Protein AF-A0A1G3PS92-F1 (afdb_monomer_lite)

Structure (mmCIF, N/CA/C/O backbone):
data_AF-A0A1G3PS92-F1
#
_entry.id   AF-A0A1G3PS92-F1
#
loop_
_atom_site.group_PDB
_atom_site.id
_atom_site.type_symbol
_atom_site.label_atom_id
_atom_site.label_alt_id
_atom_site.label_comp_id
_atom_site.label_asym_id
_atom_site.label_entity_id
_atom_site.label_seq_id
_atom_site.pdbx_PDB_ins_code
_atom_site.Cartn_x
_atom_site.Cartn_y
_atom_site.Cartn_z
_atom_site.occupancy
_atom_site.B_iso_or_equiv
_atom_site.auth_seq_id
_atom_site.auth_comp_id
_atom_site.auth_asym_id
_atom_site.auth_atom_id
_atom_site.pdbx_PDB_model_num
ATOM 1 N N . MET A 1 1 ? -0.742 -12.542 17.978 1.00 52.41 1 MET A N 1
ATOM 2 C CA . MET A 1 1 ? -0.127 -11.333 17.382 1.00 52.41 1 MET A CA 1
ATOM 3 C C . MET A 1 1 ? -1.216 -10.541 16.683 1.00 52.41 1 MET A C 1
ATOM 5 O O . MET A 1 1 ? -1.952 -11.121 15.899 1.00 52.41 1 MET A O 1
ATOM 9 N N . ASN A 1 2 ? -1.384 -9.261 17.025 1.00 74.25 2 ASN A N 1
ATOM 10 C CA . ASN A 1 2 ? -2.472 -8.436 16.495 1.00 74.25 2 ASN A CA 1
ATOM 11 C C . ASN A 1 2 ? -2.349 -8.294 14.971 1.00 74.25 2 ASN A C 1
ATOM 13 O O . ASN A 1 2 ? -1.311 -7.843 14.500 1.00 74.25 2 ASN A O 1
ATOM 17 N N . PHE A 1 3 ? -3.419 -8.609 14.231 1.00 77.12 3 PHE A N 1
ATOM 18 C CA . PHE A 1 3 ? -3.622 -8.346 12.793 1.00 77.12 3 PHE A CA 1
ATOM 19 C C . PHE A 1 3 ? -2.898 -7.082 12.284 1.00 77.12 3 PHE A C 1
ATOM 21 O O . PHE A 1 3 ? -2.172 -7.110 11.296 1.00 77.12 3 PHE A O 1
ATOM 28 N N . ARG A 1 4 ? -3.031 -5.988 13.043 1.00 75.31 4 ARG A N 1
ATOM 29 C CA . ARG A 1 4 ? -2.440 -4.670 12.769 1.00 75.31 4 ARG A CA 1
ATOM 30 C C . ARG A 1 4 ? -0.910 -4.684 12.672 1.00 75.31 4 ARG A C 1
ATOM 32 O O . ARG A 1 4 ? -0.354 -4.000 11.826 1.00 75.31 4 ARG A O 1
ATOM 39 N N . ALA A 1 5 ? -0.236 -5.457 13.521 1.00 76.94 5 ALA A N 1
ATOM 40 C CA . ALA A 1 5 ? 1.221 -5.549 13.535 1.00 76.94 5 ALA A CA 1
ATOM 41 C C . ALA A 1 5 ? 1.753 -6.274 12.291 1.00 76.94 5 ALA A C 1
ATOM 43 O O . ALA A 1 5 ? 2.730 -5.823 11.706 1.00 76.94 5 ALA A O 1
ATOM 44 N N . LEU A 1 6 ? 1.082 -7.349 11.857 1.00 80.12 6 LEU A N 1
ATOM 45 C CA . LEU A 1 6 ? 1.426 -8.060 10.618 1.00 80.12 6 LEU A CA 1
ATOM 46 C C . LEU A 1 6 ? 1.187 -7.184 9.386 1.00 80.12 6 LEU A C 1
ATOM 48 O O . LEU A 1 6 ? 2.033 -7.131 8.499 1.00 80.12 6 LEU A O 1
ATOM 52 N N . PHE A 1 7 ? 0.078 -6.444 9.370 1.00 82.19 7 PHE A N 1
ATOM 53 C CA . PHE A 1 7 ? -0.222 -5.491 8.306 1.00 82.19 7 PHE A CA 1
ATOM 54 C C . PHE A 1 7 ? 0.839 -4.382 8.209 1.00 82.19 7 PHE A C 1
ATOM 56 O O . PHE A 1 7 ? 1.371 -4.127 7.132 1.00 82.19 7 PHE A O 1
ATOM 63 N N . CYS A 1 8 ? 1.216 -3.766 9.336 1.00 81.44 8 CYS A N 1
ATOM 64 C CA . CYS A 1 8 ? 2.276 -2.755 9.359 1.00 81.44 8 CYS A CA 1
ATOM 65 C C . CYS A 1 8 ? 3.649 -3.323 9.000 1.00 81.44 8 CYS A C 1
ATOM 67 O O . CYS A 1 8 ? 4.393 -2.666 8.281 1.00 81.44 8 CYS A O 1
ATOM 69 N N . ALA A 1 9 ? 3.982 -4.532 9.458 1.00 81.88 9 ALA A N 1
ATOM 70 C CA . ALA A 1 9 ? 5.220 -5.198 9.065 1.00 81.88 9 ALA A CA 1
ATOM 71 C C . ALA A 1 9 ? 5.268 -5.423 7.547 1.00 81.88 9 ALA A C 1
ATOM 73 O O . ALA A 1 9 ? 6.290 -5.152 6.924 1.00 81.88 9 ALA A O 1
ATOM 74 N N . GLY A 1 10 ? 4.149 -5.838 6.944 1.00 82.44 10 GLY A N 1
ATOM 75 C CA . GLY A 1 10 ? 4.026 -5.980 5.497 1.00 82.44 10 GLY A CA 1
ATOM 76 C C . GLY A 1 10 ? 4.203 -4.661 4.737 1.00 82.44 10 GLY A C 1
ATOM 77 O O . GLY A 1 10 ? 4.952 -4.615 3.762 1.00 82.44 10 GLY A O 1
ATOM 78 N N . LEU A 1 11 ? 3.616 -3.562 5.224 1.00 80.06 11 LEU A N 1
ATOM 79 C CA . LEU A 1 11 ? 3.826 -2.225 4.649 1.00 80.06 11 LEU A CA 1
ATOM 80 C C . LEU A 1 11 ? 5.284 -1.751 4.766 1.00 80.06 11 LEU A C 1
ATOM 82 O O . LEU A 1 11 ? 5.824 -1.204 3.810 1.00 80.06 11 LEU A O 1
ATOM 86 N N . VAL A 1 12 ? 5.940 -1.982 5.908 1.00 82.88 12 VAL A N 1
ATOM 87 C CA . VAL A 1 12 ? 7.358 -1.629 6.111 1.00 82.88 12 VAL A CA 1
ATOM 88 C C . VAL A 1 12 ? 8.265 -2.429 5.180 1.00 82.88 12 VAL A C 1
ATOM 90 O O . VAL A 1 12 ? 9.181 -1.863 4.593 1.00 82.88 12 VAL A O 1
ATOM 93 N N . LEU A 1 13 ? 8.015 -3.729 5.022 1.00 79.56 13 LEU A N 1
ATOM 94 C CA . LEU A 1 13 ? 8.798 -4.586 4.130 1.00 79.56 13 LEU A CA 1
ATOM 95 C C . LEU A 1 13 ? 8.591 -4.223 2.661 1.00 79.56 13 LEU A C 1
ATOM 97 O O . LEU A 1 13 ? 9.557 -4.227 1.902 1.00 79.56 13 LEU A O 1
ATOM 101 N N . SER A 1 14 ? 7.371 -3.820 2.294 1.00 75.19 14 SER A N 1
ATOM 102 C CA . SER A 1 14 ? 7.094 -3.256 0.972 1.00 75.19 14 SER A CA 1
ATOM 103 C C . SER A 1 14 ? 7.892 -1.970 0.767 1.00 75.19 14 SER A C 1
ATOM 105 O O . SER A 1 14 ? 8.681 -1.888 -0.167 1.00 75.19 14 SER A O 1
ATOM 107 N N . LEU A 1 15 ? 7.805 -1.013 1.699 1.00 75.38 15 LEU A N 1
ATOM 108 C CA . LEU A 1 15 ? 8.552 0.246 1.630 1.00 75.38 15 LEU A CA 1
ATOM 109 C C . LEU A 1 15 ? 10.068 0.026 1.528 1.00 75.38 15 LEU A C 1
ATOM 111 O O . LEU A 1 15 ? 10.734 0.682 0.728 1.00 75.38 15 LEU A O 1
ATOM 115 N N . ALA A 1 16 ? 10.613 -0.896 2.325 1.00 72.19 16 ALA A N 1
ATOM 116 C CA . ALA A 1 16 ? 12.024 -1.254 2.286 1.00 72.19 16 ALA A CA 1
ATOM 117 C C . ALA A 1 16 ? 12.409 -1.855 0.928 1.00 72.19 16 ALA A C 1
ATOM 119 O O . ALA A 1 16 ? 13.419 -1.446 0.365 1.00 72.19 16 ALA A O 1
ATOM 120 N N . GLY A 1 17 ? 11.584 -2.751 0.374 1.00 68.69 17 GLY A N 1
ATOM 121 C CA . GLY A 1 17 ? 11.769 -3.312 -0.964 1.00 68.69 17 GLY A CA 1
ATOM 122 C C . GLY A 1 17 ? 11.867 -2.230 -2.037 1.00 68.69 17 GLY A C 1
ATOM 123 O O . GLY A 1 17 ? 12.874 -2.157 -2.730 1.00 68.69 17 GLY A O 1
ATOM 124 N N . PHE A 1 18 ? 10.895 -1.319 -2.104 1.00 66.19 18 PHE A N 1
ATOM 125 C CA . PHE A 1 18 ? 10.896 -0.236 -3.096 1.00 66.19 18 PHE A CA 1
ATOM 126 C C . PHE A 1 18 ? 12.016 0.794 -2.892 1.00 66.19 18 PHE A C 1
ATOM 128 O O . PHE A 1 18 ? 12.566 1.310 -3.860 1.00 66.19 18 PHE A O 1
ATOM 135 N N . THR A 1 19 ? 12.395 1.089 -1.644 1.00 65.12 19 THR A N 1
ATOM 136 C CA . THR A 1 19 ? 13.483 2.043 -1.358 1.00 65.12 19 THR A CA 1
ATOM 137 C C . THR A 1 19 ? 14.855 1.466 -1.721 1.00 65.12 19 THR A C 1
ATOM 139 O O . THR A 1 19 ? 15.735 2.194 -2.176 1.00 65.12 19 THR A O 1
ATOM 142 N N . LEU A 1 20 ? 15.053 0.159 -1.523 1.00 61.22 20 LEU A N 1
ATOM 143 C CA . LEU A 1 20 ? 16.303 -0.533 -1.852 1.00 61.22 20 LEU A CA 1
ATOM 144 C C . LEU A 1 20 ? 16.434 -0.830 -3.355 1.00 61.22 20 LEU A C 1
ATOM 146 O O . LEU A 1 20 ? 17.549 -0.926 -3.867 1.00 61.22 20 LEU A O 1
ATOM 150 N N . ASP A 1 21 ? 15.316 -0.905 -4.077 1.00 56.75 21 ASP A N 1
ATOM 151 C CA . ASP A 1 21 ? 15.268 -1.218 -5.509 1.00 56.75 21 ASP A CA 1
ATOM 152 C C . ASP A 1 21 ? 15.637 -0.039 -6.439 1.00 56.75 21 ASP A C 1
ATOM 154 O O . ASP A 1 21 ? 15.757 -0.199 -7.652 1.00 56.75 21 ASP A O 1
ATOM 158 N N . ILE A 1 22 ? 15.991 1.125 -5.876 1.00 52.88 22 ILE A N 1
ATOM 159 C CA . ILE A 1 22 ? 16.622 2.241 -6.612 1.00 52.88 22 ILE A CA 1
ATOM 160 C C . ILE A 1 22 ? 17.934 1.789 -7.320 1.00 52.88 22 ILE A C 1
ATOM 162 O O . ILE A 1 22 ? 18.405 2.466 -8.235 1.00 52.88 22 ILE A O 1
ATOM 166 N N . TYR A 1 23 ? 18.502 0.622 -6.964 1.00 45.47 23 TYR A N 1
ATOM 167 C CA . TYR A 1 23 ? 19.791 0.112 -7.459 1.00 45.47 23 TYR A CA 1
ATOM 168 C C . TYR A 1 23 ? 19.784 -1.289 -8.121 1.00 45.47 23 TYR A C 1
ATOM 170 O O . TYR A 1 23 ? 20.799 -1.980 -8.112 1.00 45.47 23 TYR A O 1
ATOM 178 N N . TYR A 1 24 ? 18.711 -1.673 -8.823 1.00 48.50 24 TYR A N 1
ATOM 179 C CA . TYR A 1 24 ? 18.688 -2.783 -9.809 1.00 48.50 24 TYR A CA 1
ATOM 180 C C . TYR A 1 24 ? 18.597 -4.240 -9.316 1.00 48.50 24 TYR A C 1
ATOM 182 O O . TYR A 1 24 ? 18.506 -5.133 -10.155 1.00 48.50 24 TYR A O 1
ATOM 190 N N . TYR A 1 25 ? 18.545 -4.523 -8.017 1.00 43.72 25 TYR A N 1
ATOM 191 C CA . TYR A 1 25 ? 18.235 -5.868 -7.517 1.00 43.72 25 TYR A CA 1
ATOM 192 C C . TYR A 1 25 ? 17.602 -5.764 -6.124 1.00 43.72 25 TYR A C 1
ATOM 194 O O . TYR A 1 25 ? 18.347 -5.623 -5.159 1.00 43.72 25 TYR A O 1
ATOM 202 N N . THR A 1 26 ? 16.269 -5.846 -5.981 1.00 41.97 26 THR A N 1
ATOM 203 C CA . THR A 1 26 ? 15.552 -6.775 -5.060 1.00 41.97 26 THR A CA 1
ATOM 204 C C . THR A 1 26 ? 14.037 -6.481 -4.933 1.00 41.97 26 THR A C 1
ATOM 206 O O . THR A 1 26 ? 13.528 -6.142 -3.869 1.00 41.97 26 THR A O 1
ATOM 209 N N . PHE A 1 27 ? 13.258 -6.779 -5.980 1.00 51.94 27 PHE A N 1
ATOM 210 C CA . PHE A 1 27 ? 11.777 -6.787 -5.946 1.00 51.94 27 PHE A CA 1
ATOM 211 C C . PHE A 1 27 ? 11.136 -7.853 -5.017 1.00 51.94 27 PHE A C 1
ATOM 213 O O . PHE A 1 27 ? 9.926 -7.843 -4.784 1.00 51.94 27 PHE A O 1
ATOM 220 N N . GLN A 1 28 ? 11.913 -8.790 -4.460 1.00 52.88 28 GLN A N 1
ATOM 221 C CA . GLN A 1 28 ? 11.386 -9.904 -3.651 1.00 52.88 28 GLN A CA 1
ATOM 222 C C . GLN A 1 28 ? 10.832 -9.464 -2.285 1.00 52.88 28 GLN A C 1
ATOM 224 O O . GLN A 1 28 ? 9.901 -10.085 -1.767 1.00 52.88 28 GLN A O 1
ATOM 229 N N . TYR A 1 29 ? 11.358 -8.379 -1.709 1.00 53.50 29 TYR A N 1
ATOM 230 C CA . TYR A 1 29 ? 10.895 -7.874 -0.412 1.00 53.50 29 TYR A CA 1
ATOM 231 C C . TYR A 1 29 ? 9.519 -7.206 -0.499 1.00 53.50 29 TYR A C 1
ATOM 233 O O . TYR A 1 29 ? 8.738 -7.321 0.446 1.00 53.50 29 TYR A O 1
ATOM 241 N N . SER A 1 30 ? 9.175 -6.615 -1.648 1.00 66.75 30 SER A N 1
ATOM 242 C CA . SER A 1 30 ? 7.833 -6.083 -1.903 1.00 66.75 30 SER A CA 1
ATOM 243 C C . SER A 1 30 ? 6.798 -7.203 -1.993 1.00 66.75 30 SER A C 1
ATOM 245 O O . SER A 1 30 ? 5.776 -7.143 -1.312 1.00 66.75 30 SER A O 1
ATOM 247 N N . ALA A 1 31 ? 7.088 -8.292 -2.717 1.00 69.62 31 ALA A N 1
ATOM 248 C CA . ALA A 1 31 ? 6.217 -9.474 -2.739 1.00 69.62 31 ALA A CA 1
ATOM 249 C C . ALA A 1 31 ? 6.018 -10.074 -1.335 1.00 69.62 31 ALA A C 1
ATOM 251 O O . ALA A 1 31 ? 4.902 -10.446 -0.966 1.00 69.62 31 ALA A O 1
ATOM 252 N N . LEU A 1 32 ? 7.081 -10.125 -0.527 1.00 75.50 32 LEU A N 1
ATOM 253 C CA . LEU A 1 32 ? 7.016 -10.596 0.856 1.00 75.50 32 LEU A CA 1
ATOM 254 C C . LEU A 1 32 ? 6.197 -9.648 1.752 1.00 75.50 32 LEU A C 1
ATOM 256 O O . LEU A 1 32 ? 5.417 -10.113 2.583 1.00 75.50 32 LEU A O 1
ATOM 260 N N . GLY A 1 33 ? 6.314 -8.335 1.551 1.00 80.69 33 GLY A N 1
ATOM 261 C CA . GLY A 1 33 ? 5.515 -7.321 2.235 1.00 80.69 33 GLY A CA 1
ATOM 262 C C . GLY A 1 33 ? 4.015 -7.455 1.955 1.00 80.69 33 GLY A C 1
ATOM 263 O O . GLY A 1 33 ? 3.225 -7.599 2.894 1.00 80.69 33 GLY A O 1
ATOM 264 N N . TYR A 1 34 ? 3.618 -7.526 0.682 1.00 79.69 34 TYR A N 1
ATOM 265 C CA . TYR A 1 34 ? 2.225 -7.780 0.289 1.00 79.69 34 TYR A CA 1
ATOM 266 C C . TYR A 1 34 ? 1.737 -9.169 0.738 1.00 79.69 34 TYR A C 1
ATOM 268 O O . TYR A 1 34 ? 0.595 -9.313 1.179 1.00 79.69 34 TYR A O 1
ATOM 276 N N . GLY A 1 35 ? 2.608 -10.182 0.730 1.00 80.25 35 GLY A N 1
ATOM 277 C CA . GLY A 1 35 ? 2.319 -11.511 1.277 1.00 80.25 35 GLY A CA 1
ATOM 278 C C . GLY A 1 35 ? 1.974 -11.481 2.771 1.00 80.25 35 GLY A C 1
ATOM 279 O O . GLY A 1 35 ? 0.991 -12.088 3.194 1.00 80.25 35 GLY A O 1
ATOM 280 N N . LEU A 1 36 ? 2.716 -10.718 3.579 1.00 80.31 36 LEU A N 1
ATOM 281 C CA . LEU A 1 36 ? 2.409 -10.533 5.003 1.00 80.31 36 LEU A CA 1
ATOM 282 C C . LEU A 1 36 ? 1.101 -9.770 5.228 1.00 80.31 36 LEU A C 1
ATOM 284 O O . LEU A 1 36 ? 0.346 -10.103 6.146 1.00 80.31 36 LEU A O 1
ATOM 288 N N . MET A 1 37 ? 0.800 -8.783 4.379 1.00 84.06 37 MET A N 1
ATOM 289 C CA . MET A 1 37 ? -0.489 -8.091 4.415 1.00 84.06 37 MET A CA 1
ATOM 290 C C . MET A 1 37 ? -1.633 -9.066 4.118 1.00 84.06 37 MET A C 1
A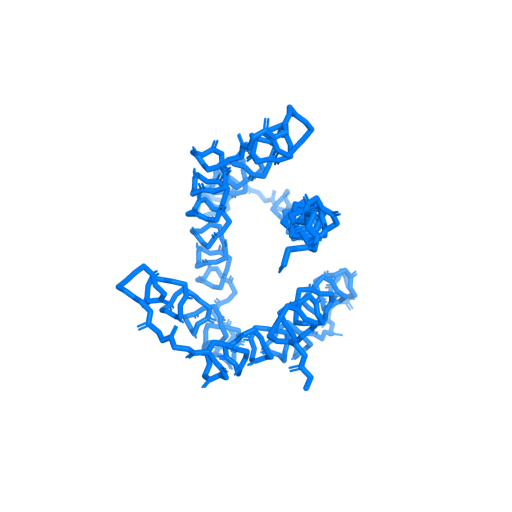TOM 292 O O . MET A 1 37 ? -2.584 -9.115 4.893 1.00 84.06 37 MET A O 1
ATOM 296 N N . LEU A 1 38 ? -1.524 -9.907 3.088 1.00 83.81 38 LEU A N 1
ATOM 297 C CA . LEU A 1 38 ? -2.493 -10.971 2.780 1.00 83.81 38 LEU A CA 1
ATOM 298 C C . LEU A 1 38 ? -2.711 -11.924 3.952 1.00 83.81 38 LEU A C 1
ATOM 300 O O . LEU A 1 38 ? -3.847 -12.153 4.367 1.00 83.81 38 LEU A O 1
ATOM 304 N N . VAL A 1 39 ? -1.618 -12.441 4.515 1.00 82.56 39 VAL A N 1
ATOM 305 C CA . VAL A 1 39 ? -1.661 -13.336 5.673 1.00 82.56 39 VAL A CA 1
ATOM 306 C C . VAL A 1 39 ? -2.373 -12.659 6.841 1.00 82.56 39 VAL A C 1
ATOM 308 O O . VAL A 1 39 ? -3.180 -13.300 7.507 1.00 82.56 39 VAL A O 1
ATOM 311 N N . SER A 1 40 ? -2.166 -11.355 7.060 1.00 82.38 40 SER A N 1
ATOM 312 C CA . SER A 1 40 ? -2.885 -10.622 8.104 1.00 82.38 40 SER A CA 1
ATOM 313 C C . SER A 1 40 ? -4.410 -10.706 7.926 1.00 82.38 40 SER A C 1
ATOM 315 O O . SER A 1 40 ? -5.112 -10.995 8.895 1.00 82.38 40 SER A O 1
ATOM 317 N N . PHE A 1 41 ? -4.937 -10.566 6.704 1.00 79.44 41 PHE A N 1
ATOM 318 C CA . PHE A 1 41 ? -6.381 -10.657 6.446 1.00 79.44 41 PHE A CA 1
ATOM 319 C C . PHE A 1 41 ? -6.967 -12.038 6.762 1.00 79.44 41 PHE A C 1
ATOM 321 O O . PHE A 1 41 ? -8.114 -12.111 7.196 1.00 79.44 41 PHE A O 1
ATOM 328 N N . LEU A 1 42 ? -6.181 -13.112 6.639 1.00 79.69 42 LEU A N 1
ATOM 329 C CA . LEU A 1 42 ? -6.608 -14.471 7.000 1.00 79.69 42 LEU A CA 1
ATOM 330 C C . LEU A 1 42 ? -6.781 -14.667 8.515 1.00 79.69 42 LEU A C 1
ATOM 332 O O . LEU A 1 42 ? -7.508 -15.559 8.942 1.00 79.69 42 LEU A O 1
ATOM 336 N N . PHE A 1 43 ? -6.140 -13.831 9.338 1.00 79.12 43 PHE A N 1
ATOM 337 C CA . PHE A 1 43 ? -6.240 -13.894 10.800 1.00 79.12 43 PHE A CA 1
ATOM 338 C C . PHE A 1 43 ? -7.411 -13.093 11.383 1.00 79.12 43 PHE A C 1
ATOM 340 O O . PHE A 1 43 ? -7.590 -13.085 12.604 1.00 79.12 43 PHE A O 1
ATOM 347 N N . LYS A 1 44 ? -8.211 -12.410 10.556 1.00 80.19 44 LYS A N 1
ATOM 348 C CA . LYS A 1 44 ? -9.415 -11.700 11.005 1.00 80.19 44 LYS A CA 1
ATOM 349 C C . LYS A 1 44 ? -10.674 -12.266 10.355 1.00 80.19 44 LYS A C 1
ATOM 351 O O . LYS A 1 44 ? -10.622 -12.901 9.308 1.00 80.19 44 LYS A O 1
ATOM 356 N N . ARG A 1 45 ? -11.831 -11.990 10.962 1.00 81.12 45 ARG A N 1
ATOM 357 C CA . ARG A 1 45 ? -13.122 -12.204 10.299 1.00 81.12 45 ARG A CA 1
ATOM 358 C C . ARG A 1 45 ? -13.190 -11.291 9.073 1.00 81.12 45 ARG A C 1
ATOM 360 O O . ARG A 1 45 ? -13.019 -10.084 9.215 1.00 81.12 45 ARG A O 1
ATOM 367 N N . ILE A 1 46 ? -13.410 -11.888 7.906 1.00 80.69 46 ILE A N 1
ATOM 368 C CA . ILE A 1 46 ? -13.415 -11.194 6.616 1.00 80.69 46 ILE A CA 1
ATOM 369 C C . ILE A 1 46 ? -14.805 -10.599 6.374 1.00 80.69 46 ILE A C 1
ATOM 371 O O . ILE A 1 46 ? -15.807 -11.318 6.376 1.00 80.69 46 ILE A O 1
ATOM 375 N N . GLU A 1 47 ? -14.860 -9.287 6.175 1.00 83.81 47 GLU A N 1
ATOM 376 C CA . GLU A 1 47 ? -16.065 -8.550 5.789 1.00 83.81 47 GLU A CA 1
ATOM 377 C C . GLU A 1 47 ? -16.127 -8.334 4.267 1.00 83.81 47 GLU A C 1
ATOM 379 O O . GLU A 1 47 ? -15.155 -8.557 3.549 1.00 83.81 47 GLU A O 1
ATOM 384 N N . THR A 1 48 ? -17.263 -7.870 3.735 1.00 79.75 48 THR A N 1
ATOM 385 C CA . THR A 1 48 ? -17.438 -7.672 2.283 1.00 79.75 48 THR A CA 1
ATOM 386 C C . THR A 1 48 ? -16.389 -6.729 1.682 1.00 79.75 48 THR A C 1
ATOM 388 O O . THR A 1 48 ? -15.868 -6.996 0.602 1.00 79.75 48 THR A O 1
ATOM 391 N N . LEU A 1 49 ? -16.029 -5.660 2.400 1.00 77.69 49 LEU A N 1
ATOM 392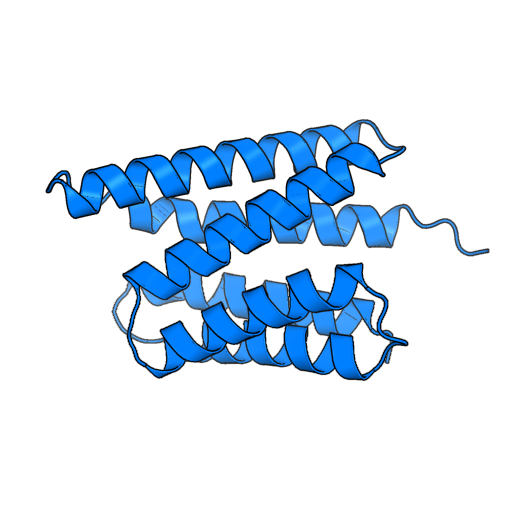 C CA . LEU A 1 49 ? -14.999 -4.707 1.972 1.00 77.69 49 LEU A CA 1
ATOM 393 C C . LEU A 1 49 ? -13.592 -5.333 1.956 1.00 77.69 49 LEU A C 1
ATOM 395 O O . LEU A 1 49 ? -12.733 -4.914 1.185 1.00 77.69 49 LEU A O 1
ATOM 399 N N . ASP A 1 50 ? -13.359 -6.364 2.771 1.00 80.06 50 ASP A N 1
ATOM 400 C CA . ASP A 1 50 ? -12.050 -7.004 2.881 1.00 80.06 50 ASP A CA 1
ATOM 401 C C . ASP A 1 50 ? -11.642 -7.765 1.631 1.00 80.06 50 ASP A C 1
ATOM 403 O O . ASP A 1 50 ? -10.453 -7.843 1.330 1.00 80.06 50 ASP A O 1
ATOM 407 N N . TRP A 1 51 ? -12.611 -8.237 0.852 1.00 80.06 51 TRP A N 1
ATOM 408 C CA . TRP A 1 51 ? -12.350 -8.867 -0.437 1.00 80.06 51 TRP A CA 1
ATOM 409 C C . TRP A 1 51 ? -11.718 -7.909 -1.443 1.00 80.06 51 TRP A C 1
ATOM 411 O O . TRP A 1 51 ? -10.882 -8.339 -2.233 1.00 80.06 51 TRP A O 1
ATOM 421 N N . VAL A 1 52 ? -12.050 -6.614 -1.382 1.00 85.12 52 VAL A N 1
ATOM 422 C CA . VAL A 1 52 ? -11.424 -5.593 -2.234 1.00 85.12 52 VAL A CA 1
ATOM 423 C C . VAL A 1 52 ? -9.954 -5.423 -1.849 1.00 85.12 52 VAL A C 1
ATOM 425 O O . VAL A 1 52 ? -9.088 -5.441 -2.721 1.00 85.12 52 VAL A O 1
ATOM 428 N N . TRP A 1 53 ? -9.651 -5.344 -0.548 1.00 83.00 53 TRP A N 1
ATOM 429 C CA . TRP A 1 53 ? -8.268 -5.271 -0.060 1.00 83.00 53 TRP A CA 1
ATOM 430 C C . TRP A 1 53 ? -7.468 -6.511 -0.445 1.00 83.00 53 TRP A C 1
ATOM 432 O O . TRP A 1 53 ? -6.378 -6.392 -0.994 1.00 83.00 53 TRP A O 1
ATOM 442 N N . ILE A 1 54 ? -8.022 -7.697 -0.189 1.00 86.00 54 ILE A N 1
ATOM 443 C CA . ILE A 1 54 ? -7.387 -8.982 -0.491 1.00 86.00 54 ILE A CA 1
ATOM 444 C C . ILE A 1 54 ? -7.103 -9.101 -1.988 1.00 86.00 54 ILE A C 1
ATOM 446 O O . ILE A 1 54 ? -5.992 -9.471 -2.356 1.00 86.00 54 ILE A O 1
ATOM 450 N N . ALA A 1 55 ? -8.068 -8.757 -2.847 1.00 86.19 55 ALA A N 1
ATOM 451 C CA . ALA A 1 55 ? -7.898 -8.822 -4.295 1.00 86.19 55 ALA A CA 1
ATOM 452 C C . ALA A 1 55 ? -6.778 -7.896 -4.780 1.00 86.19 55 ALA A C 1
ATOM 454 O O . ALA A 1 55 ? -5.946 -8.319 -5.581 1.00 86.19 55 ALA A O 1
ATOM 455 N N . LEU A 1 56 ? -6.718 -6.664 -4.270 1.00 85.31 56 LEU A N 1
ATOM 456 C CA . LEU A 1 56 ? -5.684 -5.700 -4.650 1.00 85.31 56 LEU A CA 1
ATOM 457 C C . LEU A 1 56 ? -4.301 -6.141 -4.157 1.00 85.31 56 LEU A C 1
ATOM 459 O O . LEU A 1 56 ? -3.378 -6.222 -4.957 1.00 85.31 56 LEU A O 1
ATOM 463 N N . ILE A 1 57 ? -4.174 -6.543 -2.888 1.00 85.31 57 ILE A N 1
ATOM 464 C CA . ILE A 1 57 ? -2.906 -7.023 -2.314 1.00 85.31 57 ILE A CA 1
ATOM 465 C C . ILE A 1 57 ? -2.415 -8.289 -3.041 1.00 85.31 57 ILE A C 1
ATOM 467 O O . ILE A 1 57 ? -1.230 -8.399 -3.353 1.00 85.31 57 ILE A O 1
ATOM 471 N N . ALA A 1 58 ? -3.310 -9.236 -3.346 1.00 85.75 58 ALA A N 1
ATOM 472 C CA . ALA A 1 58 ? -2.969 -10.446 -4.096 1.00 85.75 58 ALA A CA 1
ATOM 473 C C . ALA A 1 58 ? -2.558 -10.156 -5.535 1.00 85.75 58 ALA A C 1
ATOM 475 O O . ALA A 1 58 ? -1.597 -10.753 -6.016 1.00 85.75 58 ALA A O 1
ATOM 476 N N . SER A 1 59 ? -3.245 -9.231 -6.203 1.00 84.44 59 SER A N 1
ATOM 477 C CA . 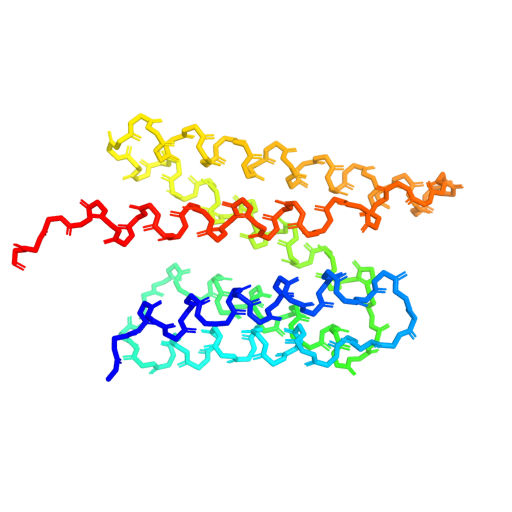SER A 1 59 ? -2.911 -8.844 -7.573 1.00 84.44 59 SER A CA 1
ATOM 478 C C . SER A 1 59 ? -1.558 -8.137 -7.630 1.00 84.44 59 SER A C 1
ATOM 480 O O . SER A 1 59 ? -0.751 -8.458 -8.500 1.00 84.44 59 SER A O 1
ATOM 482 N N . THR A 1 60 ? -1.249 -7.267 -6.661 1.00 83.88 60 THR A N 1
ATOM 483 C CA . THR A 1 60 ? 0.078 -6.650 -6.545 1.00 83.88 60 THR A CA 1
ATOM 484 C C . THR A 1 60 ? 1.159 -7.699 -6.281 1.00 83.88 60 THR A C 1
ATOM 486 O O . THR A 1 60 ? 2.156 -7.741 -6.999 1.00 83.88 60 THR A O 1
ATOM 489 N N . ALA A 1 61 ? 0.954 -8.603 -5.317 1.00 81.75 61 ALA A N 1
ATOM 490 C CA . ALA A 1 61 ? 1.914 -9.668 -5.018 1.00 81.75 61 ALA A CA 1
ATOM 491 C C . ALA A 1 61 ? 2.1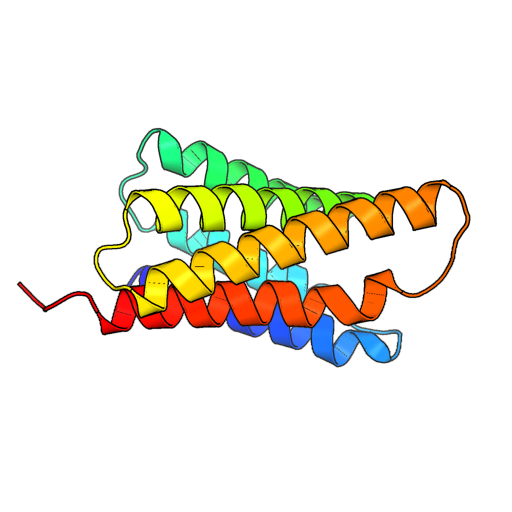71 -10.580 -6.233 1.00 81.75 61 ALA A C 1
ATOM 493 O O . ALA A 1 61 ? 3.321 -10.885 -6.548 1.00 81.75 61 ALA A O 1
ATOM 494 N N . ALA A 1 62 ? 1.112 -10.986 -6.941 1.00 81.88 62 ALA A N 1
ATOM 495 C CA . ALA A 1 62 ? 1.211 -11.820 -8.135 1.00 81.88 62 ALA A CA 1
ATOM 496 C C . ALA A 1 62 ? 1.918 -11.097 -9.289 1.00 81.88 62 ALA A C 1
ATOM 498 O O . ALA A 1 62 ? 2.786 -11.685 -9.931 1.00 81.88 62 ALA A O 1
ATOM 499 N N . ALA A 1 63 ? 1.601 -9.822 -9.532 1.00 79.50 63 ALA A N 1
ATOM 500 C CA . ALA A 1 63 ? 2.255 -9.026 -10.566 1.00 79.50 63 ALA A CA 1
ATOM 501 C C . ALA A 1 63 ? 3.764 -8.876 -10.306 1.00 79.50 63 ALA A C 1
ATOM 503 O O . ALA A 1 63 ? 4.554 -9.038 -11.236 1.00 79.50 63 ALA A O 1
ATOM 504 N N . ILE A 1 64 ? 4.173 -8.672 -9.046 1.00 76.31 64 ILE A N 1
ATOM 505 C CA . ILE A 1 64 ? 5.593 -8.624 -8.657 1.00 76.31 64 ILE A CA 1
ATOM 506 C C . ILE A 1 64 ? 6.278 -9.972 -8.921 1.00 76.31 64 ILE A C 1
ATOM 508 O O . ILE A 1 64 ? 7.349 -10.009 -9.525 1.00 76.31 64 ILE A O 1
ATOM 512 N N . LEU A 1 65 ? 5.663 -11.092 -8.519 1.00 78.94 65 LEU A N 1
ATOM 513 C CA . LEU A 1 65 ? 6.220 -12.434 -8.752 1.00 78.94 65 LEU A CA 1
ATOM 514 C C . LEU A 1 65 ? 6.356 -12.773 -10.242 1.00 78.94 65 LEU A C 1
ATOM 516 O O . LEU A 1 65 ? 7.282 -13.483 -10.628 1.00 78.94 65 LEU A O 1
ATOM 520 N N . LEU A 1 66 ? 5.450 -12.260 -11.074 1.00 80.44 66 LEU A N 1
ATOM 521 C CA . LEU A 1 66 ? 5.473 -12.429 -12.527 1.00 80.44 66 LEU A CA 1
ATOM 522 C C . LEU A 1 66 ? 6.343 -11.391 -13.245 1.00 80.44 66 LEU A C 1
ATOM 524 O O . LEU A 1 66 ? 6.357 -11.372 -14.476 1.00 80.44 66 LEU A O 1
ATOM 528 N N . THR A 1 67 ? 7.066 -10.532 -12.518 1.00 76.69 67 THR A N 1
ATOM 529 C CA . THR A 1 67 ? 7.906 -9.452 -13.075 1.00 76.69 67 THR A CA 1
ATOM 530 C C . THR A 1 67 ? 7.129 -8.444 -13.941 1.00 76.69 67 THR A C 1
ATOM 532 O O . THR A 1 67 ? 7.691 -7.760 -14.792 1.00 76.69 67 THR A O 1
ATOM 535 N N . GLN A 1 68 ? 5.814 -8.332 -13.718 1.00 74.38 68 GLN A N 1
ATOM 536 C CA . GLN A 1 68 ? 4.898 -7.413 -14.400 1.00 74.38 68 GLN A CA 1
ATOM 537 C C . GLN A 1 68 ? 4.844 -6.069 -13.658 1.00 74.38 68 GLN A C 1
ATOM 539 O O . GLN A 1 68 ? 3.827 -5.712 -13.062 1.00 74.38 68 GLN A O 1
ATOM 544 N N . ASN A 1 69 ? 5.957 -5.334 -13.665 1.00 73.44 69 ASN A N 1
ATOM 545 C CA . ASN A 1 69 ? 6.150 -4.141 -12.827 1.00 73.44 69 ASN A CA 1
ATOM 546 C C . ASN A 1 69 ? 5.097 -3.045 -13.066 1.00 73.44 69 ASN A C 1
ATOM 548 O O . ASN A 1 69 ? 4.609 -2.438 -12.117 1.00 73.44 69 ASN A O 1
ATOM 552 N N . GLU A 1 70 ? 4.695 -2.835 -14.319 1.00 70.00 70 GLU A N 1
ATOM 553 C CA . GLU A 1 70 ? 3.659 -1.862 -14.689 1.00 70.00 70 GLU A CA 1
ATOM 554 C C . GLU A 1 70 ? 2.312 -2.205 -14.040 1.00 70.00 70 GLU A C 1
ATOM 556 O O . GLU A 1 70 ? 1.640 -1.345 -13.475 1.00 70.00 70 GLU A O 1
ATOM 561 N N . TRP A 1 71 ? 1.943 -3.487 -14.051 1.00 72.12 71 TRP A N 1
ATOM 562 C CA . TRP A 1 71 ? 0.713 -3.971 -13.433 1.00 72.12 71 TRP A CA 1
ATOM 563 C C . TRP A 1 71 ? 0.790 -3.961 -11.907 1.00 72.12 71 TRP A C 1
ATOM 565 O O . TRP A 1 71 ? -0.195 -3.616 -11.258 1.00 72.12 71 TRP A O 1
ATOM 575 N N . ALA A 1 72 ? 1.950 -4.286 -11.326 1.00 76.25 72 ALA A N 1
ATOM 576 C CA . ALA A 1 72 ? 2.170 -4.192 -9.884 1.00 76.25 72 ALA A CA 1
ATOM 577 C C . ALA A 1 72 ? 1.921 -2.764 -9.383 1.00 76.25 72 ALA A C 1
ATOM 579 O O . ALA A 1 72 ? 1.175 -2.574 -8.423 1.00 76.25 72 ALA A O 1
ATOM 580 N N . PHE A 1 73 ? 2.447 -1.773 -10.105 1.00 73.19 73 PHE A N 1
ATOM 581 C CA . PHE A 1 73 ? 2.215 -0.360 -9.831 1.00 73.19 73 PHE A CA 1
ATOM 582 C C . PHE A 1 73 ? 0.737 0.025 -9.970 1.00 73.19 73 PHE A C 1
ATOM 584 O O . PHE A 1 73 ? 0.199 0.729 -9.119 1.00 73.19 73 PHE A O 1
ATOM 591 N N . VAL A 1 74 ? 0.039 -0.450 -11.010 1.00 76.25 74 VAL A N 1
ATOM 592 C CA . VAL A 1 74 ? -1.406 -0.193 -11.175 1.00 76.25 74 VAL A CA 1
ATOM 593 C C . VAL A 1 74 ? -2.195 -0.718 -9.977 1.00 76.25 74 VAL A C 1
ATOM 595 O O . VAL A 1 74 ? -3.008 0.012 -9.406 1.00 76.25 74 VAL A O 1
ATOM 598 N N . PHE A 1 75 ? -1.966 -1.968 -9.571 1.00 80.81 75 PHE A N 1
ATOM 599 C CA . PHE A 1 75 ? -2.675 -2.562 -8.437 1.00 80.81 75 PHE A CA 1
ATOM 600 C C . PHE A 1 75 ? -2.332 -1.877 -7.115 1.00 80.81 75 PHE A C 1
ATOM 602 O O . PHE A 1 75 ? -3.214 -1.693 -6.277 1.00 80.81 75 PHE A O 1
ATOM 609 N N . GLU A 1 76 ? -1.087 -1.440 -6.943 1.00 77.75 76 GLU A N 1
ATOM 610 C CA . GLU A 1 76 ? -0.657 -0.645 -5.798 1.00 77.75 76 GLU A CA 1
ATOM 611 C C . GLU A 1 76 ? -1.327 0.735 -5.750 1.00 77.75 76 GLU A C 1
ATOM 613 O O . GLU A 1 76 ? -1.884 1.115 -4.718 1.00 77.75 76 GLU A O 1
ATOM 618 N N . ALA A 1 77 ? -1.354 1.468 -6.863 1.00 76.38 77 ALA A N 1
ATOM 619 C CA . ALA A 1 77 ? -2.028 2.759 -6.943 1.00 76.38 77 ALA A CA 1
ATOM 620 C C . ALA A 1 77 ? -3.529 2.619 -6.642 1.00 76.38 77 ALA A C 1
ATOM 622 O O . ALA A 1 77 ? -4.092 3.421 -5.893 1.00 76.38 77 ALA A O 1
ATOM 623 N N . LEU A 1 78 ? -4.171 1.562 -7.151 1.00 84.19 78 LEU A N 1
ATOM 624 C CA . LEU A 1 78 ? -5.558 1.227 -6.821 1.00 84.19 78 LEU A CA 1
ATOM 625 C C . LEU A 1 78 ? -5.725 0.886 -5.337 1.00 84.19 78 LEU A C 1
ATOM 627 O O . LEU A 1 78 ? -6.656 1.384 -4.705 1.00 84.19 78 LEU A O 1
ATOM 631 N N . PHE A 1 79 ? -4.823 0.094 -4.756 1.00 84.25 79 PHE A N 1
ATOM 632 C CA . PHE A 1 79 ? -4.816 -0.190 -3.322 1.00 84.25 79 PHE A CA 1
ATOM 633 C C . PHE A 1 79 ? -4.761 1.102 -2.501 1.00 84.25 79 PHE A C 1
ATOM 635 O O . PHE A 1 79 ? -5.601 1.296 -1.622 1.00 84.25 79 PHE A O 1
ATOM 642 N N . VAL A 1 80 ? -3.847 2.020 -2.825 1.00 81.56 80 VAL A N 1
ATOM 643 C CA . VAL A 1 80 ? -3.702 3.306 -2.129 1.00 81.56 80 VAL A CA 1
ATOM 644 C C . VAL A 1 80 ? -4.936 4.183 -2.309 1.00 81.56 80 VAL A C 1
ATOM 646 O O . VAL A 1 80 ? -5.393 4.788 -1.341 1.00 81.56 80 VAL A O 1
ATOM 649 N N . LEU A 1 81 ? -5.505 4.244 -3.515 1.00 85.31 81 LEU A N 1
ATOM 650 C CA . LEU A 1 81 ? -6.718 5.014 -3.793 1.00 85.31 81 LEU A CA 1
ATOM 651 C C . LEU A 1 81 ? -7.890 4.520 -2.952 1.00 85.31 81 LEU A C 1
ATOM 653 O O . LEU A 1 81 ? -8.530 5.317 -2.264 1.00 85.31 81 LEU A O 1
ATOM 657 N N . VAL A 1 82 ? -8.151 3.211 -2.969 1.00 85.19 82 VAL A N 1
ATOM 658 C CA . VAL A 1 82 ? -9.243 2.625 -2.189 1.00 85.19 82 VAL A CA 1
ATOM 659 C C . VAL A 1 82 ? -8.956 2.830 -0.697 1.00 85.19 82 VAL A C 1
ATOM 661 O O . VAL A 1 82 ? -9.846 3.275 0.031 1.00 85.19 82 VAL A O 1
ATOM 664 N N . PHE A 1 83 ? -7.717 2.599 -0.237 1.00 82.94 83 PHE A N 1
ATOM 665 C CA . PHE A 1 83 ? -7.305 2.717 1.174 1.00 82.94 83 PHE A CA 1
ATOM 666 C C . PHE A 1 83 ? -7.448 4.138 1.693 1.00 82.94 83 PHE A C 1
ATOM 668 O O . PHE A 1 83 ? -8.046 4.352 2.752 1.00 82.94 83 PHE A O 1
ATOM 675 N N . GLY A 1 84 ? -6.954 5.102 0.922 1.00 81.94 84 GLY A N 1
ATOM 676 C CA . GLY A 1 84 ? -7.054 6.525 1.186 1.00 81.94 84 GLY A CA 1
ATOM 677 C C . GLY A 1 84 ? -8.502 6.998 1.209 1.00 81.94 84 GLY A C 1
ATOM 678 O O . GLY A 1 84 ? -8.894 7.660 2.167 1.00 81.94 84 GLY A O 1
ATOM 679 N N . ALA A 1 85 ? -9.314 6.625 0.216 1.00 85.62 85 ALA A N 1
ATOM 680 C CA . ALA A 1 85 ? -10.722 7.019 0.136 1.00 85.62 85 ALA A CA 1
ATOM 681 C C . ALA A 1 85 ? -11.545 6.461 1.305 1.00 85.62 85 ALA A C 1
ATOM 683 O O . ALA A 1 85 ? -12.279 7.207 1.957 1.00 85.62 85 ALA A O 1
ATOM 684 N N . TYR A 1 86 ? -11.372 5.175 1.619 1.00 84.62 86 TYR A N 1
ATOM 685 C CA . TYR A 1 86 ? -12.035 4.539 2.754 1.00 84.62 86 TYR A CA 1
ATOM 686 C C . TYR A 1 86 ? -11.675 5.238 4.068 1.00 84.62 86 TYR A C 1
ATOM 688 O O . TYR A 1 86 ? -12.554 5.676 4.809 1.00 84.62 86 TYR A O 1
ATOM 696 N N . HIS A 1 87 ? -10.381 5.425 4.328 1.00 82.62 87 HIS A N 1
ATOM 697 C CA . HIS A 1 87 ? -9.937 6.080 5.552 1.00 82.62 87 HIS A CA 1
ATOM 698 C C . HIS A 1 87 ? -10.310 7.558 5.608 1.00 82.62 87 HIS A C 1
ATOM 700 O O . HIS A 1 87 ? -10.545 8.069 6.695 1.00 82.62 87 HIS A O 1
ATOM 706 N N . LEU A 1 88 ? -10.372 8.272 4.482 1.00 86.62 88 LEU A N 1
ATOM 707 C CA . LEU A 1 88 ? -10.872 9.646 4.449 1.00 86.62 88 LEU A CA 1
ATOM 708 C C . LEU A 1 88 ? -12.334 9.710 4.905 1.00 86.62 88 LEU A C 1
ATOM 710 O O . LEU A 1 88 ? -12.679 10.589 5.695 1.00 86.62 88 LEU A O 1
ATOM 714 N N . ALA A 1 89 ? -13.164 8.765 4.454 1.00 84.19 89 ALA A N 1
ATOM 715 C CA . ALA A 1 89 ? -14.573 8.685 4.826 1.00 84.19 89 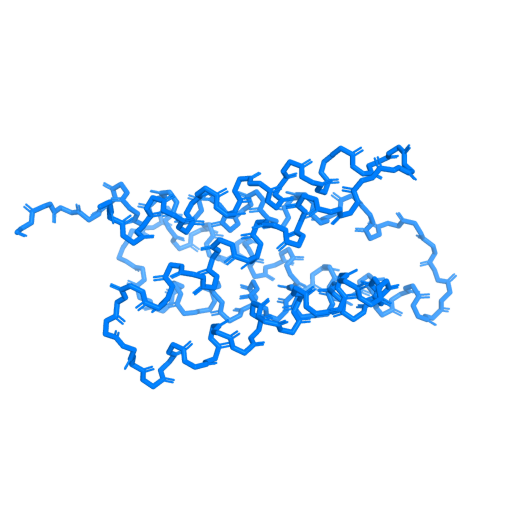ALA A CA 1
ATOM 716 C C . ALA A 1 89 ? -14.774 8.343 6.312 1.00 84.19 89 ALA A C 1
ATOM 718 O O . ALA A 1 89 ? -15.692 8.864 6.942 1.00 84.19 89 ALA A O 1
ATOM 719 N N . THR A 1 90 ? -13.907 7.506 6.890 1.00 81.88 90 THR A N 1
ATOM 720 C CA . THR A 1 90 ? -14.043 7.033 8.279 1.00 81.88 90 THR A CA 1
ATOM 721 C C . THR A 1 90 ? -13.166 7.779 9.291 1.00 81.88 90 THR A C 1
ATOM 723 O O . THR A 1 90 ? -13.232 7.489 10.484 1.00 81.88 90 THR A O 1
ATOM 726 N N . ALA A 1 91 ? -12.298 8.700 8.863 1.00 79.94 91 ALA A N 1
ATOM 727 C CA . ALA A 1 91 ? -11.372 9.384 9.763 1.00 79.94 91 ALA A CA 1
ATOM 728 C C . ALA A 1 91 ? -12.074 10.448 10.619 1.00 79.94 91 ALA A C 1
ATOM 730 O O . ALA A 1 91 ? -12.617 11.436 10.115 1.00 79.94 91 ALA A O 1
ATOM 731 N N . GLU A 1 92 ? -11.958 10.305 11.937 1.00 78.62 92 GLU A N 1
ATOM 732 C CA . GLU A 1 92 ? -12.409 11.308 12.911 1.00 78.62 92 GLU A CA 1
ATOM 733 C C . GLU A 1 92 ? -11.361 12.413 13.128 1.00 78.62 92 GLU A C 1
ATOM 735 O O . GLU A 1 92 ? -11.696 13.585 13.294 1.00 78.62 92 GLU A O 1
ATOM 740 N N . SER A 1 93 ? -10.071 12.061 13.073 1.00 84.44 93 SER A N 1
ATOM 741 C CA . SER A 1 93 ? -8.965 13.003 13.273 1.00 84.44 93 SER A CA 1
ATOM 742 C C . SER A 1 93 ? -8.665 13.816 12.013 1.00 84.44 93 SER A C 1
ATOM 744 O O . SER A 1 93 ? -8.493 13.265 10.923 1.00 84.44 93 SER A O 1
ATOM 746 N N . ARG A 1 94 ? -8.496 15.138 12.174 1.00 84.50 94 ARG A N 1
ATOM 747 C CA . ARG A 1 94 ? -8.062 16.042 11.094 1.00 84.50 94 ARG A CA 1
ATOM 748 C C . ARG A 1 94 ? -6.716 15.614 10.499 1.00 84.50 94 ARG A C 1
ATOM 750 O O . ARG A 1 94 ? -6.547 15.689 9.289 1.00 84.50 94 ARG A O 1
ATOM 757 N N . ILE A 1 95 ? -5.790 15.135 11.331 1.00 80.81 95 ILE A N 1
ATOM 758 C CA . ILE A 1 95 ? -4.463 14.684 10.888 1.00 80.81 95 ILE A CA 1
ATOM 759 C C . ILE A 1 95 ? -4.595 13.445 9.997 1.00 80.81 95 ILE A C 1
ATOM 761 O O . ILE A 1 95 ? -4.028 13.412 8.909 1.00 80.81 95 ILE A O 1
ATOM 765 N N . ALA A 1 96 ? -5.405 12.465 10.410 1.00 75.75 96 ALA A N 1
ATOM 766 C CA . ALA A 1 96 ? -5.658 11.269 9.610 1.00 75.75 96 ALA A CA 1
ATOM 767 C C . ALA A 1 96 ? -6.293 11.616 8.255 1.00 75.75 96 ALA A C 1
ATOM 769 O O . ALA A 1 96 ? -5.881 11.063 7.242 1.00 75.75 96 ALA A O 1
ATOM 770 N N . ARG A 1 97 ? -7.220 12.585 8.213 1.00 81.50 97 ARG A N 1
ATOM 771 C CA . ARG A 1 97 ? -7.803 13.083 6.954 1.00 81.50 97 ARG A CA 1
ATOM 772 C C . ARG A 1 97 ? -6.763 13.711 6.032 1.00 81.50 97 ARG A C 1
ATOM 774 O O . ARG A 1 97 ? -6.796 13.434 4.840 1.00 81.50 97 ARG A O 1
ATOM 781 N N . ILE A 1 98 ? -5.846 14.527 6.561 1.00 85.25 98 ILE A N 1
ATOM 782 C CA . ILE A 1 98 ? -4.763 15.130 5.764 1.00 85.25 98 ILE A CA 1
ATOM 783 C C . ILE A 1 98 ? -3.903 14.031 5.142 1.00 85.25 98 ILE A C 1
ATOM 785 O O . ILE A 1 98 ? -3.681 14.055 3.936 1.00 85.25 98 ILE A O 1
ATOM 789 N N . PHE A 1 99 ? -3.486 13.040 5.933 1.00 80.38 99 PHE A N 1
ATOM 790 C CA . PHE A 1 99 ? -2.737 11.897 5.413 1.00 80.38 99 PHE A CA 1
ATOM 791 C C . PHE A 1 99 ? -3.528 11.131 4.347 1.00 80.38 99 PHE A C 1
ATOM 793 O O . PHE A 1 99 ? -2.970 10.842 3.297 1.00 80.38 99 PHE A O 1
ATOM 800 N N . SER A 1 100 ? -4.830 10.890 4.545 1.00 82.75 100 SER A N 1
ATOM 801 C CA . SER A 1 100 ? -5.679 10.264 3.523 1.00 82.75 100 SER A CA 1
ATOM 802 C C . SER A 1 100 ? -5.706 11.055 2.213 1.00 82.75 100 SER A C 1
ATOM 804 O O . SER A 1 100 ? -5.576 10.469 1.142 1.00 82.75 100 SER A O 1
ATOM 806 N N . VAL A 1 101 ? -5.864 12.381 2.286 1.00 86.50 101 VAL A N 1
ATOM 807 C CA . VAL A 1 101 ? -5.878 13.263 1.108 1.00 86.50 101 VAL A CA 1
ATOM 808 C C . VAL A 1 101 ? -4.529 13.231 0.396 1.00 86.50 101 VAL A C 1
ATOM 810 O O . VAL A 1 101 ? -4.491 13.097 -0.823 1.00 86.50 101 VAL A O 1
ATOM 813 N N . LEU A 1 102 ? -3.424 13.304 1.141 1.00 84.62 102 LEU A N 1
ATOM 814 C CA . LEU A 1 102 ? -2.080 13.226 0.572 1.00 84.62 102 LEU A CA 1
ATOM 815 C C . LEU A 1 102 ? -1.823 11.871 -0.099 1.00 84.62 102 LEU A C 1
ATOM 817 O O . LEU A 1 102 ? -1.317 11.858 -1.217 1.00 84.62 102 LEU A O 1
ATOM 821 N N . SER A 1 103 ? -2.225 10.753 0.517 1.00 81.38 103 SER A N 1
ATOM 822 C CA . SER A 1 103 ? -2.135 9.415 -0.090 1.00 81.38 103 SER A CA 1
ATOM 823 C C . SER A 1 103 ? -2.909 9.339 -1.409 1.00 81.38 103 SER A C 1
ATOM 825 O O . SER A 1 103 ? -2.390 8.826 -2.396 1.00 81.38 103 SER A O 1
ATOM 827 N N . ILE A 1 104 ? -4.127 9.896 -1.457 1.00 84.88 104 ILE A N 1
ATOM 828 C CA . ILE A 1 104 ? -4.946 9.942 -2.679 1.00 84.88 104 ILE A CA 1
ATOM 829 C C . ILE A 1 104 ? -4.262 10.786 -3.759 1.00 84.88 104 ILE A C 1
ATOM 831 O O . ILE A 1 104 ? -4.141 10.334 -4.894 1.00 84.88 104 ILE A O 1
ATOM 835 N N . LEU A 1 105 ? -3.797 11.994 -3.425 1.00 84.19 105 LEU A N 1
ATOM 836 C CA . LEU A 1 105 ? -3.116 12.875 -4.379 1.00 84.19 105 LEU A CA 1
ATOM 837 C C . LEU A 1 105 ? -1.848 12.225 -4.941 1.00 84.19 105 LEU A C 1
ATOM 839 O O . LEU A 1 105 ? -1.603 12.304 -6.144 1.00 84.19 105 LEU A O 1
ATOM 843 N N . LEU A 1 106 ? -1.073 11.551 -4.089 1.00 79.81 106 LEU A N 1
ATOM 844 C CA . LEU A 1 106 ? 0.111 10.804 -4.501 1.00 79.81 106 LEU A CA 1
ATOM 845 C C . LEU A 1 106 ? -0.252 9.634 -5.418 1.00 79.81 106 LEU A C 1
ATOM 847 O O . LEU A 1 106 ? 0.405 9.467 -6.438 1.00 79.81 106 LEU A O 1
ATOM 851 N N . ALA A 1 107 ? -1.319 8.885 -5.131 1.00 79.69 107 ALA A N 1
ATOM 852 C CA . ALA A 1 107 ? -1.763 7.790 -5.991 1.00 79.69 107 ALA A CA 1
ATOM 853 C C . ALA A 1 107 ? -2.297 8.273 -7.352 1.00 79.69 107 ALA A C 1
ATOM 855 O O . ALA A 1 107 ? -2.021 7.657 -8.382 1.00 79.69 107 ALA A O 1
ATOM 856 N N . VAL A 1 108 ? -3.009 9.406 -7.393 1.00 82.25 108 VAL A N 1
ATOM 857 C CA . VAL A 1 108 ? -3.428 10.048 -8.654 1.00 82.25 108 VAL A CA 1
ATOM 858 C C . VAL A 1 108 ? -2.209 10.516 -9.452 1.00 82.25 108 VAL A C 1
ATOM 860 O O . VAL A 1 108 ? -2.136 10.268 -10.654 1.00 82.25 108 VAL A O 1
ATOM 863 N N . CYS A 1 109 ? -1.234 11.145 -8.792 1.00 75.50 109 CYS A N 1
ATOM 864 C CA . CYS A 1 109 ? 0.017 11.578 -9.416 1.00 75.50 109 CYS A CA 1
ATOM 865 C C . CYS A 1 109 ? 0.809 10.385 -9.978 1.00 75.50 109 CYS A C 1
ATOM 867 O O . CYS A 1 109 ? 1.221 10.405 -11.137 1.00 75.50 109 CYS A O 1
ATOM 869 N N . ALA A 1 110 ? 0.934 9.314 -9.191 1.00 71.75 110 ALA A N 1
ATOM 870 C CA . ALA A 1 110 ? 1.552 8.052 -9.578 1.00 71.75 110 ALA A CA 1
ATOM 871 C C . ALA A 1 110 ? 0.861 7.447 -10.816 1.00 71.75 110 ALA A C 1
ATOM 873 O O . ALA A 1 110 ? 1.520 7.143 -11.808 1.00 71.75 110 ALA A O 1
ATOM 874 N N . THR A 1 111 ? -0.475 7.380 -10.823 1.00 74.31 111 THR A N 1
ATOM 875 C CA . THR A 1 111 ? -1.264 6.887 -11.969 1.00 74.31 111 THR A CA 1
ATOM 876 C C . THR A 1 111 ? -1.065 7.750 -13.222 1.00 74.31 111 THR A C 1
ATOM 878 O O . THR A 1 111 ? -0.886 7.224 -14.320 1.00 74.31 111 THR A O 1
ATOM 881 N N . GLY A 1 112 ? -1.058 9.080 -13.074 1.00 69.88 112 GLY A N 1
ATOM 882 C CA . GLY A 1 112 ? -0.809 10.017 -14.175 1.00 69.88 112 GLY A CA 1
ATOM 883 C C . GLY A 1 112 ? 0.589 9.871 -14.781 1.00 69.88 112 GLY A C 1
ATOM 884 O O . GLY A 1 112 ? 0.758 9.998 -15.992 1.00 69.88 112 GLY A O 1
ATOM 885 N N . LEU A 1 113 ? 1.584 9.535 -13.961 1.00 67.62 113 LEU A N 1
ATOM 886 C CA . LEU A 1 113 ? 2.946 9.264 -14.414 1.00 67.62 113 LEU A CA 1
ATOM 887 C C . LEU A 1 113 ? 3.109 7.887 -15.049 1.00 67.62 113 LEU A C 1
ATOM 889 O O . LEU A 1 113 ? 3.892 7.757 -15.985 1.00 67.62 113 LEU A O 1
ATOM 893 N N . LEU A 1 114 ? 2.348 6.883 -14.614 1.00 68.75 114 LEU A N 1
ATOM 894 C CA . LEU A 1 114 ? 2.290 5.598 -15.308 1.00 68.75 114 LEU A CA 1
ATOM 895 C C . LEU A 1 114 ? 1.677 5.756 -16.709 1.00 68.75 114 LEU A C 1
ATOM 897 O O . LEU A 1 114 ? 2.211 5.226 -17.678 1.00 68.75 114 LEU A O 1
ATOM 901 N N . LEU A 1 115 ? 0.613 6.555 -16.842 1.00 67.19 115 LEU A N 1
ATOM 902 C CA . LEU A 1 115 ? 0.078 6.953 -18.149 1.00 67.19 115 LEU A CA 1
ATOM 903 C C . LEU A 1 115 ? 1.143 7.673 -18.984 1.00 67.19 115 LEU A C 1
ATOM 905 O O . LEU A 1 115 ? 1.324 7.344 -20.151 1.00 67.19 115 LEU A O 1
ATOM 909 N N . ALA A 1 116 ? 1.896 8.600 -18.389 1.00 64.19 116 ALA A N 1
ATOM 910 C CA . ALA A 1 116 ? 2.988 9.284 -19.078 1.00 64.19 116 ALA A CA 1
ATOM 911 C C . ALA A 1 116 ? 4.091 8.311 -19.546 1.00 64.19 116 ALA A C 1
ATOM 913 O O . ALA A 1 116 ? 4.574 8.456 -20.667 1.00 64.19 116 ALA A O 1
ATOM 914 N N . LEU A 1 117 ? 4.433 7.291 -18.749 1.00 62.84 117 LEU A N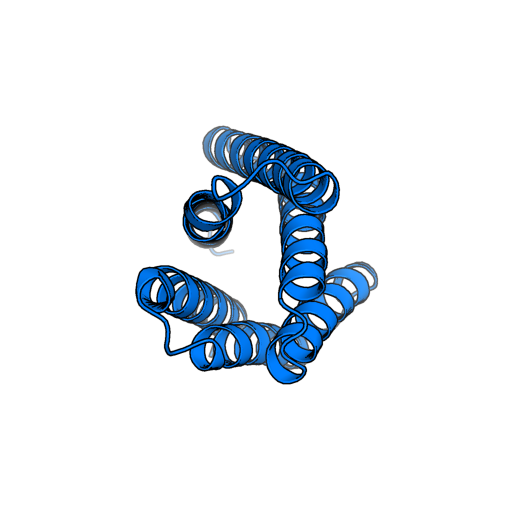 1
ATOM 915 C CA . LEU A 1 117 ? 5.386 6.239 -19.120 1.00 62.84 117 LEU A CA 1
ATOM 916 C C . LEU A 1 117 ? 4.883 5.374 -20.276 1.00 62.84 117 LEU A C 1
ATOM 918 O O . LEU A 1 117 ? 5.635 5.142 -21.220 1.00 62.84 117 LEU A O 1
ATOM 922 N N . ILE A 1 118 ? 3.614 4.954 -20.240 1.00 64.00 118 ILE A N 1
ATOM 923 C CA . ILE A 1 118 ? 2.973 4.206 -21.334 1.00 64.00 118 ILE A CA 1
ATOM 924 C C . ILE A 1 118 ? 2.984 5.034 -22.633 1.00 64.00 118 ILE A C 1
ATOM 926 O O . ILE A 1 118 ? 3.117 4.483 -23.722 1.00 64.00 118 ILE A O 1
ATOM 930 N N . ILE A 1 119 ? 2.902 6.365 -22.525 1.00 66.19 119 ILE A N 1
ATOM 931 C CA . ILE A 1 119 ? 2.940 7.312 -23.653 1.00 66.19 119 ILE A CA 1
ATOM 932 C C . ILE A 1 119 ? 4.391 7.724 -24.027 1.00 66.19 119 ILE A C 1
ATOM 934 O O . ILE A 1 119 ? 4.602 8.445 -25.000 1.00 66.19 119 ILE A O 1
ATOM 938 N N . GLY A 1 120 ? 5.420 7.244 -23.314 1.00 53.75 120 GLY A N 1
ATOM 939 C CA . GLY A 1 120 ? 6.839 7.439 -23.654 1.00 53.75 120 GLY A CA 1
ATOM 940 C C . GLY A 1 120 ? 7.562 8.604 -22.956 1.00 53.75 120 GLY A C 1
ATOM 941 O O . GLY A 1 120 ? 8.713 8.892 -23.288 1.00 53.75 120 GLY A O 1
ATOM 942 N N . PHE A 1 121 ? 6.947 9.266 -21.972 1.00 53.56 121 PHE A N 1
ATOM 943 C CA . PHE A 1 121 ? 7.596 10.275 -21.122 1.00 53.56 121 PHE A CA 1
ATOM 944 C C . PHE A 1 121 ? 8.254 9.605 -19.896 1.00 53.56 121 PHE A C 1
ATOM 946 O O . PHE A 1 121 ? 7.580 9.049 -19.036 1.00 53.56 121 PHE A O 1
ATOM 953 N N . GLY A 1 122 ? 9.592 9.618 -19.830 1.00 52.22 122 GLY A N 1
ATOM 954 C CA . GLY A 1 122 ? 10.399 8.761 -18.943 1.00 52.22 122 GLY A CA 1
ATOM 955 C C . GLY A 1 122 ? 10.490 9.092 -17.433 1.00 52.22 122 GLY A C 1
ATOM 956 O O . GLY A 1 122 ? 10.136 10.171 -16.970 1.00 52.22 122 GLY A O 1
ATOM 957 N N . ARG A 1 123 ? 11.061 8.112 -16.698 1.00 52.06 123 ARG A N 1
ATOM 958 C CA . ARG A 1 123 ? 11.738 8.062 -15.364 1.00 52.06 123 ARG A CA 1
ATOM 959 C C . ARG A 1 123 ? 11.143 8.732 -14.111 1.00 52.06 123 ARG A C 1
ATOM 961 O O . ARG A 1 123 ? 11.638 8.444 -13.027 1.00 52.06 123 ARG A O 1
ATOM 968 N N . ALA A 1 124 ? 10.115 9.570 -14.186 1.00 50.09 124 ALA A N 1
ATOM 969 C CA . ALA A 1 124 ? 9.582 10.247 -12.994 1.00 50.09 124 ALA A CA 1
ATOM 970 C C . ALA A 1 124 ? 8.735 9.345 -12.063 1.00 50.09 124 ALA A C 1
ATOM 972 O O . ALA A 1 124 ? 8.548 9.691 -10.898 1.00 50.09 124 ALA A O 1
ATOM 973 N N . ALA A 1 125 ? 8.258 8.183 -12.529 1.00 53.88 125 ALA A N 1
ATOM 974 C CA . ALA A 1 125 ? 7.417 7.292 -11.718 1.00 53.88 125 ALA A CA 1
ATOM 975 C C . ALA A 1 125 ? 8.179 6.577 -10.584 1.00 53.88 125 ALA A C 1
ATOM 977 O O . ALA A 1 125 ? 7.624 6.381 -9.508 1.00 53.88 125 ALA A O 1
ATOM 978 N N . THR A 1 126 ? 9.467 6.267 -10.772 1.00 53.78 126 THR A N 1
ATOM 979 C CA . THR A 1 126 ? 10.264 5.461 -9.826 1.00 53.78 126 THR A CA 1
ATOM 980 C C . THR A 1 126 ? 10.549 6.148 -8.487 1.00 53.78 126 THR A C 1
ATOM 982 O O . THR A 1 126 ? 10.891 5.479 -7.520 1.00 53.78 126 THR A O 1
ATOM 985 N N . ILE A 1 127 ? 10.422 7.477 -8.399 1.00 58.94 127 ILE A N 1
ATOM 986 C CA . ILE A 1 127 ? 10.644 8.225 -7.145 1.00 58.94 127 ILE A CA 1
ATOM 987 C C . ILE A 1 127 ? 9.365 8.284 -6.292 1.00 58.94 127 ILE A C 1
ATOM 989 O O . ILE A 1 127 ? 9.435 8.475 -5.078 1.00 58.94 127 ILE A O 1
ATOM 993 N N . LEU A 1 128 ? 8.189 8.122 -6.903 1.00 57.94 128 LEU A N 1
ATOM 994 C CA . LEU A 1 128 ? 6.912 8.294 -6.209 1.00 57.94 128 LEU A CA 1
ATOM 995 C C . LEU A 1 128 ? 6.425 7.037 -5.495 1.00 57.94 128 LEU A C 1
ATOM 997 O O . LEU A 1 128 ? 5.744 7.187 -4.485 1.00 57.94 128 LEU A O 1
ATOM 1001 N N . ASP A 1 129 ? 6.828 5.843 -5.929 1.00 59.78 129 ASP A N 1
ATOM 1002 C CA . ASP A 1 129 ? 6.495 4.574 -5.261 1.00 59.78 129 ASP A CA 1
ATOM 1003 C C . ASP A 1 129 ? 6.822 4.558 -3.759 1.00 59.78 129 ASP A C 1
ATOM 1005 O O . ASP A 1 129 ? 5.912 4.389 -2.940 1.00 59.78 129 ASP A O 1
ATOM 1009 N N . PRO A 1 130 ? 8.066 4.836 -3.320 1.00 64.81 130 PRO A N 1
ATOM 1010 C CA . PRO A 1 130 ? 8.370 4.836 -1.892 1.00 64.81 130 PRO A CA 1
ATOM 1011 C C . PRO A 1 130 ? 7.607 5.931 -1.129 1.00 64.81 130 PRO A C 1
ATOM 1013 O O . PRO A 1 130 ? 7.279 5.746 0.043 1.00 64.81 130 PRO A O 1
ATOM 1016 N N . LEU A 1 131 ? 7.270 7.056 -1.771 1.00 67.94 131 LEU A N 1
ATOM 1017 C CA . LEU A 1 131 ? 6.482 8.126 -1.145 1.00 67.94 131 LEU A CA 1
ATOM 1018 C C . LEU A 1 131 ? 5.015 7.725 -0.954 1.00 67.94 131 LEU A C 1
ATOM 1020 O O . LEU A 1 131 ? 4.433 8.023 0.091 1.00 67.94 131 LEU A O 1
ATOM 1024 N N . VAL A 1 132 ? 4.428 7.033 -1.931 1.00 67.19 132 VAL A N 1
ATOM 1025 C CA . VAL A 1 132 ? 3.062 6.498 -1.881 1.00 67.19 132 VAL A CA 1
ATOM 1026 C C . VAL A 1 132 ? 2.933 5.498 -0.728 1.00 67.19 132 VAL A C 1
ATOM 1028 O O . VAL A 1 132 ? 2.059 5.653 0.132 1.00 67.19 132 VAL A O 1
ATOM 1031 N N . ILE A 1 133 ? 3.857 4.539 -0.630 1.00 66.06 133 ILE A N 1
ATOM 1032 C CA . ILE A 1 133 ? 3.852 3.529 0.439 1.00 66.06 133 ILE A CA 1
ATOM 1033 C C . ILE A 1 133 ? 4.137 4.161 1.799 1.00 66.06 133 ILE A C 1
ATOM 1035 O O . ILE A 1 133 ? 3.464 3.829 2.777 1.00 66.06 133 ILE A O 1
ATOM 1039 N N . ALA A 1 134 ? 5.088 5.096 1.888 1.00 70.19 134 ALA A N 1
ATOM 1040 C CA . ALA A 1 134 ? 5.383 5.803 3.133 1.00 70.19 134 ALA A CA 1
ATOM 1041 C C . ALA A 1 134 ? 4.158 6.570 3.651 1.00 70.19 134 ALA A C 1
ATOM 1043 O O . ALA A 1 134 ? 3.910 6.587 4.859 1.00 70.19 134 ALA A O 1
ATOM 1044 N N . MET A 1 135 ? 3.358 7.154 2.754 1.00 74.44 135 MET A N 1
ATOM 1045 C CA . MET A 1 135 ? 2.141 7.872 3.125 1.00 74.44 135 MET A CA 1
ATOM 1046 C C . MET A 1 135 ? 1.038 6.922 3.617 1.00 74.44 135 MET A C 1
ATOM 1048 O O . MET A 1 135 ? 0.430 7.180 4.660 1.00 74.44 135 MET A O 1
ATOM 1052 N N . VAL A 1 136 ? 0.832 5.779 2.949 1.00 72.81 136 VAL A N 1
ATOM 1053 C CA . VAL A 1 136 ? -0.094 4.726 3.416 1.00 72.81 136 VAL A CA 1
ATOM 1054 C C . VAL A 1 136 ? 0.354 4.140 4.754 1.00 72.81 136 VAL A C 1
ATOM 1056 O O . VAL A 1 136 ? -0.470 3.924 5.644 1.00 72.81 136 VAL A O 1
ATOM 1059 N N . LEU A 1 137 ? 1.657 3.934 4.946 1.00 78.31 137 LEU A N 1
ATOM 1060 C CA . LEU A 1 137 ? 2.224 3.468 6.209 1.00 78.31 137 LEU A CA 1
ATOM 1061 C C . LEU A 1 137 ? 2.007 4.488 7.334 1.00 78.31 137 LEU A C 1
ATOM 1063 O O . LEU A 1 137 ? 1.542 4.111 8.410 1.00 78.31 137 LEU A O 1
ATOM 1067 N N . ALA A 1 138 ? 2.277 5.773 7.093 1.00 74.38 138 ALA A N 1
ATOM 1068 C CA . ALA A 1 138 ? 2.034 6.842 8.062 1.00 74.38 138 ALA A CA 1
ATOM 1069 C C . ALA A 1 138 ? 0.550 6.919 8.461 1.00 74.38 138 ALA A C 1
ATOM 1071 O O . ALA A 1 138 ? 0.220 7.045 9.644 1.00 74.38 138 ALA A O 1
ATOM 1072 N N . GLN A 1 139 ? -0.347 6.764 7.487 1.00 71.19 139 GLN A N 1
ATOM 1073 C CA . GLN A 1 139 ? -1.788 6.707 7.703 1.00 71.19 139 GLN A CA 1
ATOM 1074 C C . GLN A 1 139 ? -2.196 5.481 8.535 1.00 71.19 139 GLN A C 1
ATOM 1076 O O . GLN A 1 139 ? -2.929 5.622 9.516 1.00 71.19 139 GLN A O 1
ATOM 1081 N N . ALA A 1 140 ? -1.682 4.292 8.206 1.00 68.12 140 ALA A N 1
ATOM 1082 C CA . ALA A 1 140 ? -1.939 3.064 8.956 1.00 68.12 140 ALA A CA 1
ATOM 1083 C C . ALA A 1 140 ? -1.459 3.174 10.415 1.00 68.12 140 ALA A C 1
ATOM 1085 O O . ALA A 1 140 ? -2.192 2.807 11.336 1.00 68.12 140 ALA A O 1
ATOM 1086 N N . ILE A 1 141 ? -0.275 3.750 10.650 1.00 77.50 141 ILE A N 1
ATOM 1087 C CA . ILE A 1 141 ? 0.264 3.997 11.997 1.00 77.50 141 ILE A CA 1
ATOM 1088 C C . ILE A 1 141 ? -0.631 4.971 12.775 1.00 77.50 141 ILE A C 1
ATOM 1090 O O . ILE A 1 141 ? -0.976 4.692 13.923 1.00 77.50 141 ILE A O 1
ATOM 1094 N N . GLN A 1 142 ? -1.065 6.075 12.159 1.00 71.06 142 GLN A N 1
ATOM 1095 C CA . GLN A 1 142 ? -1.989 7.041 12.772 1.00 71.06 142 GLN A CA 1
ATOM 1096 C C . GLN A 1 142 ? -3.316 6.394 13.187 1.00 71.06 142 GLN A C 1
ATOM 1098 O O . GLN A 1 142 ? -3.817 6.647 14.281 1.00 71.06 142 GLN A O 1
ATOM 1103 N N . VAL A 1 143 ? -3.884 5.528 12.347 1.00 67.75 143 VAL A N 1
ATOM 1104 C CA . VAL A 1 143 ? -5.132 4.806 12.648 1.00 67.75 143 VAL A CA 1
ATOM 1105 C C . VAL A 1 143 ? -4.956 3.874 13.844 1.00 67.75 143 VAL A C 1
ATOM 1107 O O . VAL A 1 143 ? -5.840 3.778 14.698 1.00 67.75 143 VAL A O 1
ATOM 1110 N N . ILE A 1 144 ? -3.810 3.201 13.935 1.00 69.31 144 ILE A N 1
ATOM 1111 C CA . ILE A 1 144 ? -3.493 2.318 15.059 1.00 69.31 144 ILE A CA 1
ATOM 1112 C C . ILE A 1 144 ? -3.281 3.126 16.341 1.00 69.31 144 ILE A C 1
ATOM 1114 O O . ILE A 1 144 ? -3.808 2.734 17.380 1.00 69.31 144 ILE A O 1
ATOM 1118 N N . ALA A 1 145 ? -2.564 4.248 16.263 1.00 67.25 145 ALA A N 1
ATOM 1119 C CA . ALA A 1 145 ? -2.272 5.116 17.399 1.00 67.25 145 ALA A CA 1
ATOM 1120 C C . ALA A 1 145 ? -3.523 5.822 17.956 1.00 67.25 145 ALA A C 1
ATOM 1122 O O . ALA A 1 145 ? -3.630 6.011 19.164 1.00 67.25 145 ALA A O 1
ATOM 1123 N N . ASN A 1 146 ? -4.484 6.180 17.096 1.00 64.19 146 ASN A N 1
ATOM 1124 C CA . ASN A 1 146 ? -5.687 6.922 17.491 1.00 64.19 146 ASN A CA 1
ATOM 1125 C C . ASN A 1 146 ? -6.846 6.049 17.987 1.00 64.19 146 ASN A C 1
ATOM 1127 O O . ASN A 1 146 ? -7.820 6.590 18.514 1.00 64.19 146 ASN A O 1
ATOM 1131 N N . LYS A 1 147 ? -6.789 4.719 17.845 1.00 57.62 147 LYS A N 1
ATOM 1132 C CA . LYS A 1 147 ? -7.792 3.858 18.481 1.00 57.62 147 LYS A CA 1
ATOM 1133 C C . LYS A 1 147 ? -7.577 3.890 19.994 1.00 57.62 147 LYS A C 1
ATOM 1135 O O . LYS A 1 147 ? -6.712 3.189 20.513 1.00 57.62 147 LYS A O 1
ATOM 1140 N N . LYS A 1 148 ? -8.384 4.704 20.692 1.00 45.06 148 LYS A N 1
ATOM 1141 C CA . LYS A 1 148 ? -8.548 4.618 22.147 1.00 45.06 148 LYS A CA 1
ATOM 1142 C C . LYS A 1 148 ? -8.950 3.184 22.473 1.00 45.06 148 LYS A C 1
ATOM 1144 O O . LYS A 1 148 ? -9.876 2.643 21.874 1.00 45.06 148 LYS A O 1
ATOM 1149 N N . TRP A 1 149 ? -8.181 2.568 23.353 1.00 42.53 149 TRP A N 1
ATOM 1150 C CA . TRP A 1 149 ? -8.382 1.200 23.789 1.00 42.53 149 TRP A CA 1
ATOM 1151 C C . TRP A 1 149 ? -9.656 1.190 24.634 1.00 42.53 149 TRP A C 1
ATOM 1153 O O . TRP A 1 149 ? -9.660 1.736 25.736 1.00 42.53 149 TRP A O 1
ATOM 1163 N N . ALA A 1 150 ? -10.736 0.674 24.053 1.00 32.91 150 ALA A N 1
ATOM 1164 C CA . ALA A 1 150 ? -11.963 0.310 24.744 1.00 32.91 150 ALA A CA 1
ATOM 1165 C C . ALA A 1 150 ? -12.017 -1.215 24.820 1.00 32.91 150 ALA A C 1
ATOM 1167 O O . ALA A 1 150 ? -11.668 -1.849 23.792 1.00 32.91 150 ALA A O 1
#

Secondary structure (DSSP, 8-state):
--HHHHHHHHHHHHHHHHHHGGGS--THHHHHHHHHHHHHHHTSPPPTTHHHHHHHHHHHHHHHHTT-HHHHHHHHHHHHHHHHHHHHHH--SHHHHHHHHHHHHHHHHHHHHHHHHHTT--SSGGGHHHHHHHHHHHHHHHHHHH----

Radius of gyration: 14.96 Å; chains: 1; bounding box: 37×30×48 Å

pLDDT: mean 73.29, std 11.67, range [32.91, 86.62]

Foldseek 3Di:
DQLLVLLLQLLVQLLVQLVVPVPPDDLPSNLVSLVSNLVSCVVDDADPVNVLLNVLSVQLSVCSVVVVVLSNLVSLLVNLLSLLVVQCVVPPDPVLVVLSVVLNVLSVVLVVVSVVVVVPNDDPNSVSSSVNSVSSSVSSVVVVVPPDDD

Sequence (150 aa):
MNFRALFCAGLVLSLAGFTLDIYYYTFQYSALGYGLMLVSFLFKRIETLDWVWIALIASTAAAILLTQNEWAFVFEALFVLVFGAYHLATAESRIARIFSVLSILLAVCATGLLLALIIGFGRAATILDPLVIAMVLAQAIQVIANKKWA